Protein AF-A0A811QSD0-F1 (afdb_monomer_lite)

Structure (mmCIF, N/CA/C/O backbone):
data_AF-A0A811QSD0-F1
#
_entry.id   AF-A0A811QSD0-F1
#
loop_
_atom_site.group_PDB
_atom_site.id
_atom_site.type_symbol
_atom_site.label_atom_id
_atom_site.label_alt_id
_atom_site.label_comp_id
_atom_site.label_asym_id
_atom_site.label_entity_id
_atom_site.label_seq_id
_atom_site.pdbx_PDB_ins_code
_atom_site.Cartn_x
_atom_site.Cartn_y
_atom_site.Cartn_z
_atom_site.occupancy
_atom_site.B_iso_or_equiv
_atom_site.auth_seq_id
_atom_site.auth_comp_id
_atom_site.auth_asym_id
_atom_site.auth_atom_id
_atom_site.pdbx_PDB_model_num
ATOM 1 N N . MET A 1 1 ? 45.465 8.986 12.455 1.00 35.84 1 MET A N 1
ATOM 2 C CA . MET A 1 1 ? 44.468 8.388 11.537 1.00 35.84 1 MET A CA 1
ATOM 3 C C . MET A 1 1 ? 45.185 7.294 10.761 1.00 35.84 1 MET A C 1
ATOM 5 O O . MET A 1 1 ? 46.264 7.591 10.284 1.00 35.84 1 MET A O 1
ATOM 9 N N . ALA A 1 2 ? 44.765 6.040 10.643 1.00 40.56 2 ALA A N 1
ATOM 10 C CA . ALA A 1 2 ? 43.610 5.291 11.122 1.00 40.56 2 ALA A CA 1
ATOM 11 C C . ALA A 1 2 ? 44.064 3.820 11.282 1.00 40.56 2 ALA A C 1
ATOM 13 O O . ALA A 1 2 ? 44.904 3.355 10.513 1.00 40.56 2 ALA A O 1
ATOM 14 N N . SER A 1 3 ? 43.539 3.118 12.286 1.00 39.81 3 SER A N 1
ATOM 15 C CA . SER A 1 3 ? 43.791 1.691 12.520 1.00 39.81 3 SER A CA 1
ATOM 16 C C . SER A 1 3 ? 42.922 0.845 11.590 1.00 39.81 3 SER A C 1
ATOM 18 O O . SER A 1 3 ? 41.729 1.112 11.459 1.00 39.81 3 SER A O 1
ATOM 20 N N . ALA A 1 4 ? 43.510 -0.174 10.965 1.00 42.75 4 ALA A N 1
ATOM 21 C CA . ALA A 1 4 ? 42.816 -1.080 10.061 1.00 42.75 4 ALA A CA 1
ATOM 22 C C . ALA A 1 4 ? 42.588 -2.462 10.692 1.00 42.75 4 ALA A C 1
ATOM 24 O O . ALA A 1 4 ? 43.468 -3.015 11.347 1.00 42.75 4 ALA A O 1
ATOM 25 N N . SER A 1 5 ? 41.419 -3.011 10.357 1.00 40.38 5 SER A N 1
ATOM 26 C CA . SER A 1 5 ? 41.038 -4.427 10.353 1.00 40.38 5 SER A CA 1
ATOM 27 C C . SER A 1 5 ? 40.622 -5.070 11.680 1.00 40.38 5 SER A C 1
ATOM 29 O O . SER A 1 5 ? 41.380 -5.788 12.329 1.00 40.38 5 SER A O 1
ATOM 31 N N . GLY A 1 6 ? 39.337 -4.896 11.999 1.00 38.09 6 GLY A N 1
ATOM 32 C CA . GLY A 1 6 ? 38.564 -5.832 12.807 1.00 38.09 6 GLY A CA 1
ATOM 33 C C . GLY A 1 6 ? 37.864 -6.885 11.935 1.00 38.09 6 GLY A C 1
ATOM 34 O O . GLY A 1 6 ? 37.274 -6.550 10.915 1.00 38.09 6 GLY A O 1
ATOM 35 N N . VAL A 1 7 ? 37.958 -8.137 12.392 1.00 42.78 7 VAL A N 1
ATOM 36 C CA . VAL A 1 7 ? 36.941 -9.208 12.388 1.00 42.78 7 VAL A CA 1
ATOM 37 C C . VAL A 1 7 ? 36.175 -9.473 11.079 1.00 42.78 7 VAL A C 1
ATOM 39 O O . VAL A 1 7 ? 35.238 -8.759 10.732 1.00 42.78 7 VAL A O 1
ATOM 42 N N . ARG A 1 8 ? 36.461 -10.619 10.438 1.00 35.88 8 ARG A N 1
ATOM 43 C CA . ARG A 1 8 ? 35.498 -11.311 9.566 1.00 35.88 8 ARG A CA 1
ATOM 44 C C . ARG A 1 8 ? 35.397 -12.783 9.962 1.00 35.88 8 ARG A C 1
ATOM 46 O O . ARG A 1 8 ? 36.386 -13.508 9.947 1.00 35.88 8 ARG A O 1
ATOM 53 N N . SER A 1 9 ? 34.186 -13.153 10.354 1.00 45.12 9 SER A N 1
ATOM 54 C CA . SER A 1 9 ? 33.765 -14.444 10.880 1.00 45.12 9 SER A CA 1
ATOM 55 C C . SER A 1 9 ? 33.611 -15.527 9.803 1.00 45.12 9 SER A C 1
ATOM 57 O O . SER A 1 9 ? 33.183 -15.234 8.690 1.00 45.12 9 SER A O 1
ATOM 59 N N . GLU A 1 10 ? 33.903 -16.758 10.227 1.00 40.62 10 GLU A N 1
ATOM 60 C CA . GLU A 1 10 ? 33.166 -18.008 9.975 1.00 40.62 10 GLU A CA 1
ATOM 61 C C . GLU A 1 10 ? 32.968 -18.469 8.518 1.00 40.62 10 GLU A C 1
ATOM 63 O O . GLU A 1 10 ? 32.054 -18.062 7.800 1.00 40.62 10 GLU A O 1
ATOM 68 N N . GLU A 1 11 ? 33.823 -19.409 8.115 1.00 39.97 11 GLU A N 1
ATOM 69 C CA . GLU A 1 11 ? 33.634 -20.285 6.964 1.00 39.97 11 GLU A CA 1
ATOM 70 C C . GLU A 1 11 ? 32.508 -21.298 7.249 1.00 39.97 11 GLU A C 1
ATOM 72 O O . GLU A 1 11 ? 32.596 -22.115 8.161 1.00 39.97 11 GLU A O 1
ATOM 77 N N . ASN A 1 12 ? 31.425 -21.249 6.473 1.00 40.69 12 ASN A N 1
ATOM 78 C CA . ASN A 1 12 ? 30.438 -22.325 6.416 1.00 40.69 12 ASN A CA 1
ATOM 79 C C . ASN A 1 12 ? 30.637 -23.093 5.105 1.00 40.69 12 ASN A C 1
ATOM 81 O O . ASN A 1 12 ? 30.467 -22.552 4.013 1.00 40.69 12 ASN A O 1
ATOM 85 N N . VAL A 1 13 ? 31.024 -24.359 5.241 1.00 52.69 13 VAL A N 1
ATOM 86 C CA . VAL A 1 13 ? 31.169 -25.348 4.169 1.00 52.69 13 VAL A CA 1
ATOM 87 C C . VAL A 1 13 ? 29.780 -25.824 3.719 1.00 52.69 13 VAL A C 1
ATOM 89 O O . VAL A 1 13 ? 29.002 -26.254 4.569 1.00 52.69 13 VAL A O 1
ATOM 92 N N . PRO A 1 14 ? 29.454 -25.852 2.416 1.00 59.09 14 PRO A N 1
ATOM 93 C CA . PRO A 1 14 ? 28.338 -26.650 1.923 1.00 59.09 14 PRO A CA 1
ATOM 94 C C . PRO A 1 14 ? 28.811 -28.081 1.604 1.00 59.09 14 PRO A C 1
ATOM 96 O O . PRO A 1 14 ? 29.757 -28.247 0.828 1.00 59.09 14 PRO A O 1
ATOM 99 N N . PRO A 1 15 ? 28.185 -29.142 2.148 1.00 45.69 15 PRO A N 1
ATOM 100 C CA . PRO A 1 15 ? 28.438 -30.490 1.676 1.00 45.69 15 PRO A CA 1
ATOM 101 C C . PRO A 1 15 ? 27.541 -30.801 0.473 1.00 45.69 15 PRO A C 1
ATOM 103 O O . PRO A 1 15 ? 26.362 -30.453 0.450 1.00 45.69 15 PRO A O 1
ATOM 106 N N . GLY A 1 16 ? 28.088 -31.559 -0.473 1.00 32.72 16 GLY A N 1
ATOM 107 C CA . GLY A 1 16 ? 27.289 -32.463 -1.297 1.00 32.72 16 GLY A CA 1
ATOM 108 C C . GLY A 1 16 ? 26.951 -31.948 -2.688 1.00 32.72 16 GLY A C 1
ATOM 109 O O . GLY A 1 16 ? 25.862 -31.443 -2.936 1.00 32.72 16 GLY A O 1
ATOM 110 N N . GLY A 1 17 ? 27.867 -32.186 -3.625 1.00 37.50 17 GLY A N 1
ATOM 111 C CA . GLY A 1 17 ? 27.485 -32.373 -5.017 1.00 37.50 17 GLY A CA 1
ATOM 112 C C . GLY A 1 17 ? 26.793 -33.725 -5.204 1.00 37.50 17 GLY A C 1
ATOM 113 O O . GLY A 1 17 ? 27.217 -34.717 -4.617 1.00 37.50 17 GLY A O 1
ATOM 114 N N . ALA A 1 18 ? 25.755 -33.745 -6.034 1.00 34.84 18 ALA A N 1
ATOM 115 C CA . ALA A 1 18 ? 25.398 -34.859 -6.909 1.00 34.84 18 ALA A CA 1
ATOM 116 C C . ALA A 1 18 ? 24.326 -34.359 -7.888 1.00 34.84 18 ALA A C 1
ATOM 118 O O . ALA A 1 18 ? 23.163 -34.175 -7.532 1.00 34.84 18 ALA A O 1
ATOM 119 N N . LEU A 1 19 ? 24.760 -34.096 -9.120 1.00 45.59 19 LEU A N 1
ATOM 120 C CA . LEU A 1 19 ? 23.913 -34.226 -10.299 1.00 45.59 19 LEU A CA 1
ATOM 121 C C . LEU A 1 19 ? 23.393 -35.669 -10.339 1.00 45.59 19 LEU A C 1
ATOM 123 O O . LEU A 1 19 ? 24.151 -36.580 -10.021 1.00 45.59 19 LEU A O 1
ATOM 127 N N . ASP A 1 20 ? 22.119 -35.854 -10.683 1.00 37.72 20 ASP A N 1
ATOM 128 C CA . ASP A 1 20 ? 21.680 -36.752 -11.761 1.00 37.72 20 ASP A CA 1
ATOM 129 C C . ASP A 1 20 ? 20.217 -37.199 -11.591 1.00 37.72 20 ASP A C 1
ATOM 131 O O . ASP A 1 20 ? 19.783 -37.658 -10.538 1.00 37.72 20 ASP A O 1
ATOM 135 N N . THR A 1 21 ? 19.514 -37.205 -12.728 1.00 39.25 21 THR A N 1
ATOM 136 C CA . THR A 1 21 ? 18.315 -38.012 -13.036 1.00 39.25 21 THR A CA 1
ATOM 137 C C . THR A 1 21 ? 16.946 -37.474 -12.582 1.00 39.25 21 THR A C 1
ATOM 139 O O . THR A 1 21 ? 16.441 -37.782 -11.508 1.00 39.25 21 THR A O 1
ATOM 142 N N . ALA A 1 22 ? 16.252 -36.783 -13.496 1.00 45.34 22 ALA A N 1
ATOM 143 C CA . ALA A 1 22 ? 14.799 -36.947 -13.620 1.00 45.34 22 ALA A CA 1
ATOM 144 C C . ALA A 1 22 ? 14.528 -38.356 -14.177 1.00 45.34 22 ALA A C 1
ATOM 146 O O . ALA A 1 22 ? 15.255 -38.781 -15.081 1.00 45.34 22 ALA A O 1
ATOM 147 N N . PRO A 1 23 ? 13.496 -39.078 -13.705 1.00 44.72 23 PRO A N 1
ATOM 148 C CA . PRO A 1 23 ? 12.275 -39.085 -14.512 1.00 44.72 23 PRO A CA 1
ATOM 149 C C . PRO A 1 23 ? 10.969 -39.340 -13.721 1.00 44.72 23 PRO A C 1
ATOM 151 O O . PRO A 1 23 ? 10.970 -39.725 -12.557 1.00 44.72 23 PRO A O 1
ATOM 154 N N . LEU A 1 24 ? 9.860 -39.221 -14.459 1.00 38.91 24 LEU A N 1
ATOM 155 C CA . LEU A 1 24 ? 8.518 -39.768 -14.205 1.00 38.91 24 LEU A CA 1
ATOM 156 C C . LEU A 1 24 ? 7.545 -38.913 -13.381 1.00 38.91 24 LEU A C 1
ATOM 158 O O . LEU A 1 24 ? 7.436 -38.983 -12.162 1.00 38.91 24 LEU A O 1
ATOM 162 N N . THR A 1 25 ? 6.724 -38.190 -14.139 1.00 50.06 25 THR A N 1
ATOM 163 C CA . THR A 1 25 ? 5.353 -37.802 -13.803 1.00 50.06 25 THR A CA 1
ATOM 164 C C . THR A 1 25 ? 4.515 -39.034 -13.420 1.00 50.06 25 THR A C 1
ATOM 166 O O . THR A 1 25 ? 4.411 -39.955 -14.233 1.00 50.06 25 THR A O 1
ATOM 169 N N . PRO A 1 26 ? 3.829 -39.052 -12.266 1.00 45.53 26 PRO A N 1
ATOM 170 C CA . PRO A 1 26 ? 2.634 -39.858 -12.086 1.00 45.53 26 PRO A CA 1
ATOM 171 C C . PRO A 1 26 ? 1.384 -39.011 -12.379 1.00 45.53 26 PRO A C 1
ATOM 173 O O . PRO A 1 26 ? 1.273 -37.859 -11.964 1.00 45.53 26 PRO A O 1
ATOM 176 N N . ALA A 1 27 ? 0.455 -39.595 -13.136 1.00 48.66 27 ALA A N 1
ATOM 177 C CA . ALA A 1 27 ? -0.856 -39.048 -13.487 1.00 48.66 27 ALA A CA 1
ATOM 178 C C . ALA A 1 27 ? -1.668 -38.583 -12.252 1.00 48.66 27 ALA A C 1
ATOM 180 O O . ALA A 1 27 ? -1.456 -39.107 -11.153 1.00 48.66 27 ALA A O 1
ATOM 181 N N . PRO A 1 28 ? -2.634 -37.651 -12.405 1.00 44.03 28 PRO A N 1
ATOM 182 C CA . PRO A 1 28 ? -3.475 -37.218 -11.296 1.00 44.03 28 PRO A CA 1
ATOM 183 C C . PRO A 1 28 ? -4.367 -38.384 -10.862 1.00 44.03 28 PRO A C 1
ATOM 185 O O . PRO A 1 28 ? -5.335 -38.737 -11.529 1.00 44.03 28 PRO A O 1
ATOM 188 N N . THR A 1 29 ? -4.011 -39.013 -9.745 1.00 49.97 29 THR A N 1
ATOM 189 C CA . THR A 1 29 ? -4.857 -40.010 -9.092 1.00 49.97 29 THR A CA 1
ATOM 190 C C . THR A 1 29 ? -5.882 -39.257 -8.261 1.00 49.97 29 THR A C 1
ATOM 192 O O . THR A 1 29 ? -5.543 -38.635 -7.258 1.00 49.97 29 THR A O 1
ATOM 195 N N . GLU A 1 30 ? -7.128 -39.284 -8.715 1.00 49.31 30 GLU A N 1
ATOM 196 C CA . GLU A 1 30 ? -8.301 -38.836 -7.974 1.00 49.31 30 GLU A CA 1
ATOM 197 C C . GLU A 1 30 ? -8.463 -39.704 -6.708 1.00 49.31 30 GLU A C 1
ATOM 199 O O . GLU A 1 30 ? -8.629 -40.921 -6.830 1.00 49.31 30 GLU A O 1
ATOM 204 N N . PRO A 1 31 ? -8.418 -39.152 -5.478 1.00 51.56 31 PRO A N 1
ATOM 205 C CA . PRO A 1 31 ? -8.840 -39.901 -4.313 1.00 51.56 31 PRO A CA 1
ATOM 206 C C . PRO A 1 31 ? -10.342 -39.702 -4.122 1.00 51.56 31 PRO A C 1
ATOM 208 O O . PRO A 1 31 ? -10.827 -38.651 -3.696 1.00 51.56 31 PRO A O 1
ATOM 211 N N . ALA A 1 32 ? -11.064 -40.769 -4.443 1.00 44.66 32 ALA A N 1
ATOM 212 C CA . ALA A 1 32 ? -12.447 -40.983 -4.081 1.00 44.66 32 ALA A CA 1
ATOM 213 C C . ALA A 1 32 ? -12.717 -40.658 -2.598 1.00 44.66 32 ALA A C 1
ATOM 215 O O . ALA A 1 32 ? -12.016 -41.115 -1.697 1.00 44.66 32 ALA A O 1
ATOM 216 N N . ALA A 1 33 ? -13.794 -39.901 -2.383 1.00 55.47 33 ALA A N 1
ATOM 217 C CA . ALA A 1 33 ? -14.706 -39.988 -1.244 1.00 55.47 33 ALA A CA 1
ATOM 218 C C . ALA A 1 33 ? -14.080 -40.219 0.149 1.00 55.47 33 ALA A C 1
ATOM 220 O O . ALA A 1 33 ? -14.382 -41.198 0.831 1.00 55.47 33 ALA A O 1
ATOM 221 N N . ALA A 1 34 ? -13.301 -39.253 0.638 1.00 46.69 34 ALA A N 1
ATOM 222 C CA . ALA A 1 34 ? -13.115 -39.098 2.076 1.00 46.69 34 ALA A CA 1
ATOM 223 C C . ALA A 1 34 ? -14.352 -38.398 2.666 1.00 46.69 34 ALA A C 1
ATOM 225 O O . ALA A 1 34 ? -14.645 -37.239 2.364 1.00 46.69 34 ALA A O 1
ATOM 226 N N . SER A 1 35 ? -15.094 -39.155 3.473 1.00 52.41 35 SER A N 1
ATOM 227 C CA . SER A 1 35 ? -16.262 -38.744 4.253 1.00 52.41 35 SER A CA 1
ATOM 228 C C . SER A 1 35 ? -16.068 -37.361 4.885 1.00 52.41 35 SER A C 1
ATOM 230 O O . SER A 1 35 ? -15.261 -37.182 5.799 1.00 52.41 35 SER A O 1
ATOM 232 N N . ARG A 1 36 ? -16.799 -36.360 4.382 1.00 61.75 36 ARG A N 1
ATOM 233 C CA . ARG A 1 36 ? -16.886 -35.052 5.033 1.00 61.75 36 ARG A CA 1
ATOM 234 C C . ARG A 1 36 ? -17.688 -35.239 6.326 1.00 61.75 36 ARG A C 1
ATOM 236 O O . ARG A 1 36 ? -18.797 -35.771 6.244 1.00 61.75 36 ARG A O 1
ATOM 243 N N . PRO A 1 37 ? -17.192 -34.808 7.500 1.00 57.56 37 PRO A N 1
ATOM 244 C CA . PRO A 1 37 ? -18.033 -34.769 8.689 1.00 57.56 37 PRO A CA 1
ATOM 245 C C . PRO A 1 37 ? -19.259 -33.893 8.384 1.00 57.56 37 PRO A C 1
ATOM 247 O O . PRO A 1 37 ? -19.112 -32.888 7.676 1.00 57.56 37 PRO A O 1
ATOM 250 N N . PRO A 1 38 ? -20.470 -34.263 8.846 1.00 60.88 38 PRO A N 1
ATOM 251 C CA . PRO A 1 38 ? -21.647 -33.456 8.578 1.00 60.88 38 PRO A CA 1
ATOM 252 C C . PRO A 1 38 ? -21.390 -32.053 9.121 1.00 60.88 38 PRO A C 1
ATOM 254 O O . PRO A 1 38 ? -20.937 -31.896 10.255 1.00 60.88 38 PRO A O 1
ATOM 257 N N . LEU A 1 39 ? -21.637 -31.050 8.276 1.00 52.19 39 LEU A N 1
ATOM 258 C CA . LEU A 1 39 ? -21.583 -29.642 8.647 1.00 52.19 39 LEU A CA 1
ATOM 259 C C . LEU A 1 39 ? -22.359 -29.484 9.954 1.00 52.19 39 LEU A C 1
ATOM 261 O O . LEU A 1 39 ? -23.574 -29.687 9.974 1.00 52.19 39 LEU A O 1
ATOM 265 N N . CYS A 1 40 ? -21.660 -29.176 11.049 1.00 51.75 40 CYS A N 1
ATOM 266 C CA . CYS A 1 40 ? -22.317 -28.801 12.288 1.00 51.75 40 CYS A CA 1
ATOM 267 C C . CYS A 1 40 ? -23.246 -27.641 11.940 1.00 51.75 40 CYS A C 1
ATOM 269 O O . CYS A 1 40 ? -22.780 -26.570 11.546 1.00 51.75 40 CYS A O 1
ATOM 271 N N . ALA A 1 41 ? -24.555 -27.884 12.017 1.00 52.94 41 ALA A N 1
ATOM 272 C CA . ALA A 1 41 ? -25.551 -26.848 11.848 1.00 52.94 41 ALA A CA 1
ATOM 273 C C . ALA A 1 41 ? -25.175 -25.709 12.796 1.00 52.94 41 ALA A C 1
ATOM 275 O O . ALA A 1 41 ? -25.064 -25.912 14.007 1.00 52.94 41 ALA A O 1
ATOM 276 N N . ILE A 1 42 ? -24.912 -24.534 12.227 1.00 59.06 42 ILE A N 1
ATOM 277 C CA . ILE A 1 42 ? -24.669 -23.316 12.986 1.00 59.06 42 ILE A CA 1
ATOM 278 C C . ILE A 1 42 ? -25.938 -23.093 13.801 1.00 59.06 42 ILE A C 1
ATOM 280 O O . ILE A 1 42 ? -26.985 -22.735 13.262 1.00 59.06 42 ILE A O 1
ATOM 284 N N . GLN A 1 43 ? -25.867 -23.399 15.095 1.00 56.56 43 GLN A N 1
ATOM 285 C CA . GLN A 1 43 ? -26.954 -23.136 16.018 1.00 56.56 43 GLN A CA 1
ATOM 286 C C . GLN A 1 43 ? -27.147 -21.612 16.027 1.00 56.56 43 GLN A C 1
ATOM 288 O O . GLN A 1 43 ? -26.186 -20.895 16.319 1.00 56.56 43 GLN A O 1
ATOM 293 N N . PRO A 1 44 ? -28.330 -21.080 15.672 1.00 50.94 44 PRO A N 1
ATOM 294 C CA . PRO A 1 44 ? -28.547 -19.645 15.727 1.00 50.94 44 PRO A CA 1
ATOM 295 C C . PRO A 1 44 ? -28.372 -19.190 17.179 1.00 50.94 44 PRO A C 1
ATOM 297 O O . PRO A 1 44 ? -29.119 -19.597 18.074 1.00 50.94 44 PRO A O 1
ATOM 300 N N . HIS A 1 45 ? -27.355 -18.362 17.416 1.00 55.28 45 HIS A N 1
ATOM 301 C CA . HIS A 1 45 ? -27.154 -17.657 18.675 1.00 55.28 45 HIS A CA 1
ATOM 302 C C . HIS A 1 45 ? -28.366 -16.746 18.912 1.00 55.28 45 HIS A C 1
ATOM 304 O O . HIS A 1 45 ? -28.441 -15.650 18.366 1.00 55.28 45 HIS A O 1
ATOM 310 N N . GLY A 1 46 ? -29.346 -17.215 19.687 1.00 53.22 46 GLY A N 1
ATOM 311 C CA . GLY A 1 46 ? -30.534 -16.408 19.978 1.00 53.22 46 GLY A CA 1
ATOM 312 C C . GLY A 1 46 ? -31.709 -17.089 20.675 1.00 53.22 46 GLY A C 1
ATOM 313 O O . GLY A 1 46 ? -32.678 -16.402 20.980 1.00 53.22 46 GLY A O 1
ATOM 314 N N . GLN A 1 47 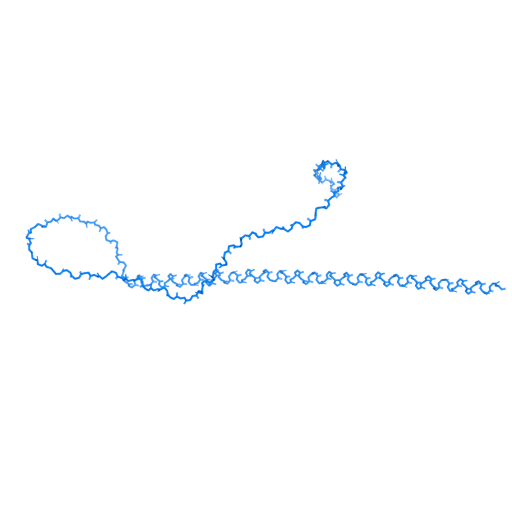? -31.679 -18.395 20.960 1.00 54.06 47 GLN A N 1
ATOM 315 C CA . GLN A 1 47 ? -32.788 -19.019 21.692 1.00 54.06 47 GLN A CA 1
ATOM 316 C C . GLN A 1 47 ? -32.569 -18.951 23.214 1.00 54.06 47 GLN A C 1
ATOM 318 O O . GLN A 1 47 ? -31.549 -19.448 23.705 1.00 54.06 47 GLN A O 1
ATOM 323 N N . PRO A 1 48 ? -33.501 -18.363 23.992 1.00 50.84 48 PRO A N 1
ATOM 324 C CA . PRO A 1 48 ? -33.434 -18.424 25.444 1.00 50.84 48 PRO A CA 1
ATOM 325 C C . PRO A 1 48 ? -33.594 -19.881 25.893 1.00 50.84 48 PRO A C 1
ATOM 327 O O . PRO A 1 48 ? -34.550 -20.563 25.527 1.00 50.84 48 PRO A O 1
ATOM 330 N N . ARG A 1 49 ? -32.636 -20.371 26.688 1.00 62.69 49 ARG A N 1
ATOM 331 C CA . ARG A 1 49 ? -32.729 -21.691 27.328 1.00 62.69 49 ARG A CA 1
ATOM 332 C C . ARG A 1 49 ? -34.021 -21.767 28.161 1.00 62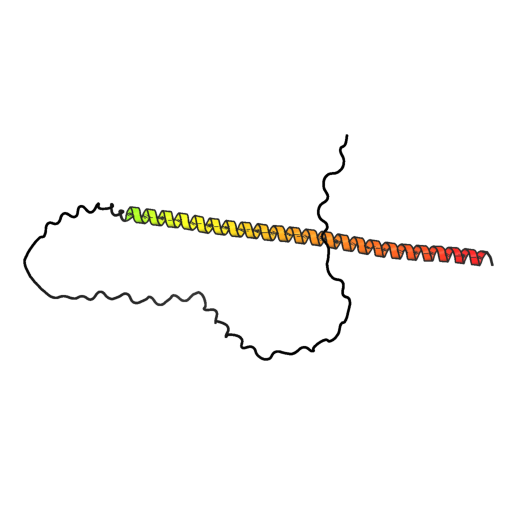.69 49 ARG A C 1
ATOM 334 O O . ARG A 1 49 ? -34.303 -20.809 28.884 1.00 62.69 49 ARG A O 1
ATOM 341 N N . PRO A 1 50 ? -34.772 -22.885 28.130 1.00 54.41 50 PRO A N 1
ATOM 342 C CA . PRO A 1 50 ? -35.889 -23.089 29.045 1.00 54.41 50 PRO A CA 1
ATOM 343 C C . PRO A 1 50 ? -35.402 -22.964 30.491 1.00 54.41 50 PRO A C 1
ATOM 345 O O . PRO A 1 50 ? -34.409 -23.590 30.871 1.00 54.41 50 PRO A O 1
ATOM 348 N N . LEU A 1 51 ? -36.083 -22.136 31.287 1.00 54.00 51 LEU A N 1
ATOM 349 C CA . LEU A 1 51 ? -35.789 -21.968 32.708 1.00 54.00 51 LEU A CA 1
ATOM 350 C C . LEU A 1 51 ? -35.888 -23.333 33.401 1.00 54.00 51 LEU A C 1
ATOM 352 O O . LEU A 1 51 ? -36.947 -23.961 33.403 1.00 54.00 51 LEU A O 1
ATOM 356 N N . GLN A 1 52 ? -34.776 -23.795 33.980 1.00 54.06 52 GLN A N 1
ATOM 357 C CA . GLN A 1 52 ? -34.769 -24.981 34.831 1.00 54.06 52 GLN A CA 1
ATOM 358 C C . GLN A 1 52 ? -35.767 -24.782 35.977 1.00 54.06 52 GLN A C 1
ATOM 360 O O . GLN A 1 52 ? -35.747 -23.764 36.671 1.00 54.06 52 GLN A O 1
ATOM 365 N N . ALA A 1 53 ? -36.651 -25.762 36.162 1.00 53.31 53 ALA A N 1
ATOM 366 C CA . ALA A 1 53 ? -37.625 -25.766 37.239 1.00 53.31 53 ALA A CA 1
ATOM 367 C C . ALA A 1 53 ? -36.907 -25.711 38.598 1.00 53.31 53 ALA A C 1
ATOM 369 O O . ALA A 1 53 ? -36.133 -26.604 38.941 1.00 53.31 53 ALA A O 1
ATOM 370 N N . MET A 1 54 ? -37.177 -24.667 39.382 1.00 57.78 54 MET A N 1
ATOM 371 C CA . MET A 1 54 ? -36.712 -24.594 40.766 1.00 57.78 54 MET A CA 1
ATOM 372 C C . MET A 1 54 ? -37.373 -25.701 41.606 1.00 57.78 54 MET A C 1
ATOM 374 O O . MET A 1 54 ? -38.564 -25.983 41.418 1.00 57.78 54 MET A O 1
ATOM 378 N N . PRO A 1 55 ? -36.661 -26.303 42.575 1.00 44.03 55 PRO A N 1
ATOM 379 C CA . PRO A 1 55 ? -37.261 -27.273 43.478 1.00 44.03 55 PRO A CA 1
ATOM 380 C C . PRO A 1 55 ? -38.315 -26.582 44.354 1.00 44.03 55 PRO A C 1
ATOM 382 O O . PRO A 1 55 ? -38.021 -25.662 45.122 1.00 44.03 55 PRO A O 1
ATOM 385 N N . LYS A 1 56 ? -39.570 -27.027 44.230 1.00 58.09 56 LYS A N 1
ATOM 386 C CA . LYS A 1 56 ? -40.680 -26.590 45.082 1.00 58.09 56 LYS A CA 1
ATOM 387 C C . LYS A 1 56 ? -40.375 -26.985 46.529 1.00 58.09 56 LYS A C 1
ATOM 389 O O . LYS A 1 56 ? -40.309 -28.171 46.844 1.00 58.09 56 LYS A O 1
ATOM 394 N N . LYS A 1 57 ? -40.214 -25.994 47.414 1.00 51.03 57 LYS A N 1
ATOM 395 C CA . LYS A 1 57 ? -40.198 -26.200 48.871 1.00 51.03 57 LYS A CA 1
ATOM 396 C C . LYS A 1 57 ? -41.481 -26.930 49.275 1.00 51.03 57 LYS A C 1
ATOM 398 O O . LYS A 1 57 ? -42.574 -26.380 49.156 1.00 51.03 57 LYS A O 1
ATOM 403 N N . GLY A 1 58 ? -41.337 -28.172 49.729 1.00 42.81 58 GLY A N 1
ATOM 404 C CA . GLY A 1 58 ? -42.428 -28.957 50.289 1.00 42.81 58 GLY A CA 1
ATOM 405 C C . GLY A 1 58 ? -42.907 -28.340 51.599 1.00 42.81 58 GLY A C 1
ATOM 406 O O . GLY A 1 58 ? -42.151 -28.240 52.563 1.00 42.81 58 GLY A O 1
ATOM 407 N N . PHE A 1 59 ? -44.173 -27.933 51.631 1.00 45.72 59 PHE A N 1
ATOM 408 C CA . PHE A 1 59 ? -44.899 -27.656 52.863 1.00 45.72 59 PHE A CA 1
ATOM 409 C C . PHE A 1 59 ? -45.147 -28.981 53.593 1.00 45.72 59 PHE A C 1
ATOM 411 O O . PHE A 1 59 ? -46.033 -29.749 53.226 1.00 45.72 59 PHE A O 1
ATOM 418 N N . GLY A 1 60 ? -44.351 -29.252 54.625 1.00 38.12 60 GLY A N 1
ATOM 419 C CA . GLY A 1 60 ? -44.567 -30.345 55.568 1.00 38.12 60 GLY A CA 1
ATOM 420 C C . GLY A 1 60 ? -45.011 -29.798 56.920 1.00 38.12 60 GLY A C 1
ATOM 421 O O . GLY A 1 60 ? -44.187 -29.422 57.744 1.00 38.12 60 GLY A O 1
ATOM 422 N N . VAL A 1 61 ? -46.321 -29.755 57.157 1.00 44.84 61 VAL A N 1
ATOM 423 C CA . VAL A 1 61 ? -46.901 -29.601 58.499 1.00 44.84 61 VAL A CA 1
ATOM 424 C C . VAL A 1 61 ? -46.936 -30.980 59.162 1.00 44.84 61 VAL A C 1
ATOM 426 O O . VAL A 1 61 ? -47.497 -31.890 58.555 1.00 44.84 61 VAL A O 1
ATOM 429 N N . LYS A 1 62 ? -46.414 -31.118 60.399 1.00 41.94 62 LYS A N 1
ATOM 430 C CA . LYS A 1 62 ? -47.008 -31.917 61.507 1.00 41.94 62 LYS A CA 1
ATOM 431 C C . LYS A 1 62 ? -46.209 -31.856 62.838 1.00 41.94 62 LYS A C 1
ATOM 433 O O . LYS A 1 62 ? -45.104 -32.361 62.941 1.00 41.94 62 LYS A O 1
ATOM 438 N N . LYS A 1 63 ? -46.869 -31.231 63.828 1.00 41.19 63 LYS A N 1
ATOM 439 C CA . LYS A 1 63 ? -46.985 -31.427 65.301 1.00 41.19 63 LYS A CA 1
ATOM 440 C C . LYS A 1 63 ? -45.821 -31.894 66.223 1.00 41.19 63 LYS A C 1
ATOM 442 O O . LYS A 1 63 ? -45.374 -33.025 66.162 1.00 41.19 63 LYS A O 1
ATOM 447 N N . ALA A 1 64 ? -45.606 -31.033 67.233 1.00 41.56 64 ALA A N 1
ATOM 448 C CA . ALA A 1 64 ? -45.576 -31.216 68.704 1.00 41.56 64 ALA A CA 1
ATOM 449 C C . ALA A 1 64 ? -44.517 -32.083 69.443 1.00 41.56 64 ALA A C 1
ATOM 451 O O . ALA A 1 64 ? -44.574 -33.303 69.452 1.00 41.56 64 ALA A O 1
ATOM 452 N N . ALA A 1 65 ? -43.741 -31.349 70.262 1.00 45.25 65 ALA A N 1
ATOM 453 C CA . ALA A 1 65 ? -43.313 -31.596 71.651 1.00 45.25 65 ALA A CA 1
ATOM 454 C C . ALA A 1 65 ? -42.298 -32.710 71.998 1.00 45.25 65 ALA A C 1
ATOM 456 O O . ALA A 1 65 ? -42.650 -33.873 72.152 1.00 45.25 65 ALA A O 1
ATOM 457 N N . SER A 1 66 ? -41.093 -32.282 72.405 1.00 33.56 66 SER A N 1
ATOM 458 C CA . SER A 1 66 ? -40.345 -32.901 73.511 1.00 33.56 66 SER A CA 1
ATOM 459 C C . SER A 1 66 ? -39.415 -31.885 74.194 1.00 33.56 66 SER A C 1
ATOM 461 O O . SER A 1 66 ? -38.598 -31.231 73.550 1.00 33.56 66 SER A O 1
ATOM 463 N N . LYS A 1 67 ? -39.573 -31.755 75.516 1.00 46.50 67 LYS A N 1
ATOM 464 C CA . LYS A 1 67 ? -38.731 -30.994 76.452 1.00 46.50 67 LYS A CA 1
ATOM 465 C C . LYS A 1 67 ? -37.263 -31.442 76.404 1.00 46.50 67 LYS A C 1
ATOM 467 O O . LYS A 1 67 ? -36.999 -32.638 76.425 1.00 46.50 67 LYS A O 1
ATOM 472 N N . GLY A 1 68 ? -36.353 -30.490 76.619 1.00 44.31 68 GLY A N 1
ATOM 473 C CA . GLY A 1 68 ? -35.208 -30.714 77.508 1.00 44.31 68 GLY A CA 1
ATOM 474 C C . GLY A 1 68 ? -33.818 -30.454 76.927 1.00 44.31 68 GLY A C 1
ATOM 475 O O . GLY A 1 68 ? -33.396 -31.122 75.995 1.00 44.31 68 GLY A O 1
ATOM 476 N N . LYS A 1 69 ? -33.092 -29.590 77.653 1.00 38.53 69 LYS A N 1
ATOM 477 C CA . LYS A 1 69 ? -31.633 -29.361 77.686 1.00 38.53 69 LYS A CA 1
ATOM 478 C C . LYS A 1 69 ? -31.074 -28.306 76.720 1.00 38.53 69 LYS A C 1
ATOM 480 O O . LYS A 1 69 ? -30.846 -28.550 75.544 1.00 38.53 69 LYS A O 1
ATOM 485 N N . LYS A 1 70 ? -30.757 -27.138 77.299 1.00 51.94 70 LYS A N 1
ATOM 486 C CA . LYS A 1 70 ? -29.689 -26.249 76.818 1.00 51.94 70 LYS A CA 1
ATOM 487 C C . LYS A 1 70 ? -28.341 -26.971 76.958 1.00 51.94 70 LYS A C 1
ATOM 489 O O . LYS A 1 70 ? -28.078 -27.481 78.049 1.00 51.94 70 LYS A O 1
ATOM 494 N N . PRO A 1 71 ? -27.447 -26.879 75.968 1.00 43.34 71 PRO A N 1
ATOM 495 C CA . PRO A 1 71 ? -26.028 -26.767 76.226 1.00 43.34 71 PRO A CA 1
ATOM 496 C C . PRO A 1 71 ? -25.608 -25.313 75.990 1.00 43.34 71 PRO A C 1
ATOM 498 O O . PRO A 1 71 ? -25.758 -24.757 74.905 1.00 43.34 71 PRO A O 1
ATOM 501 N N . THR A 1 72 ? -25.107 -24.684 77.048 1.00 50.22 72 THR A N 1
ATOM 502 C CA . THR A 1 72 ? -24.254 -23.505 76.929 1.00 50.22 72 THR A CA 1
ATOM 503 C C . THR A 1 72 ? -22.899 -24.005 76.438 1.00 50.22 72 THR A C 1
ATOM 505 O O . THR A 1 72 ? -22.141 -24.575 77.217 1.00 50.22 72 THR A O 1
ATOM 508 N N . THR A 1 73 ? -22.603 -23.809 75.157 1.00 43.09 73 THR A N 1
ATOM 509 C CA . THR A 1 73 ? -21.251 -23.941 74.608 1.00 43.09 73 THR A CA 1
ATOM 510 C C . THR A 1 73 ? -20.901 -22.591 74.011 1.00 43.09 73 THR A C 1
ATOM 512 O O . THR A 1 73 ? -21.560 -22.124 73.088 1.00 43.09 73 THR A O 1
ATOM 515 N N . GLY A 1 74 ? -19.929 -21.923 74.632 1.00 50.44 74 GLY A N 1
ATOM 516 C CA . GLY A 1 74 ? -19.419 -20.638 74.182 1.00 50.44 74 GLY A CA 1
ATOM 517 C C . GLY A 1 74 ? -18.784 -20.791 72.811 1.00 50.44 74 GLY A C 1
ATOM 518 O O . GLY A 1 74 ? -17.716 -21.378 72.679 1.00 50.44 74 GLY A O 1
ATOM 519 N N . GLU A 1 75 ? -19.451 -20.248 71.805 1.00 41.69 75 GLU A N 1
ATOM 520 C CA . GLU A 1 75 ? -18.920 -20.096 70.463 1.00 41.69 75 GLU A CA 1
ATOM 521 C C . GLU A 1 75 ? -18.508 -18.629 70.325 1.00 41.69 75 GLU A C 1
ATOM 523 O O . GLU A 1 75 ? -19.242 -17.781 69.827 1.00 41.69 75 GLU A O 1
ATOM 528 N N . SER A 1 76 ? -17.317 -18.308 70.836 1.00 52.88 76 SER A N 1
ATOM 529 C CA . SER A 1 76 ? -16.597 -17.101 70.425 1.00 52.88 76 SER A CA 1
ATOM 530 C C . SER A 1 76 ? -16.056 -17.343 69.016 1.00 52.88 76 SER A C 1
ATOM 532 O O . SER A 1 76 ? -14.851 -17.456 68.801 1.00 52.88 76 SER A O 1
ATOM 534 N N . SER A 1 77 ? -16.965 -17.482 68.055 1.00 47.22 77 SER A N 1
ATOM 535 C CA . SER A 1 77 ? -16.642 -17.350 66.646 1.00 47.22 77 SER A CA 1
ATOM 536 C C . SER A 1 77 ? -16.501 -15.858 66.410 1.00 47.22 77 SER A C 1
ATOM 538 O O . SER A 1 77 ? -17.479 -15.131 66.569 1.00 47.22 77 SER A O 1
ATOM 540 N N . ALA A 1 78 ? -15.290 -15.392 66.100 1.00 55.34 78 ALA A N 1
ATOM 541 C CA . ALA A 1 78 ? -15.066 -14.028 65.643 1.00 55.34 78 ALA A CA 1
ATOM 542 C C . ALA A 1 78 ? -16.046 -13.761 64.494 1.00 55.34 78 ALA A C 1
ATOM 544 O O . ALA A 1 78 ? -15.878 -14.270 63.385 1.00 55.34 78 ALA A O 1
ATOM 545 N N . GLU A 1 79 ? -17.136 -13.059 64.801 1.00 46.62 79 GLU A N 1
ATOM 546 C CA . GLU A 1 79 ? -18.168 -12.740 63.835 1.00 46.62 79 GLU A CA 1
ATOM 547 C C . GLU A 1 79 ? -17.550 -11.716 62.894 1.00 46.62 79 GLU A C 1
ATOM 549 O O . GLU A 1 79 ? -17.483 -10.525 63.191 1.00 46.62 79 GLU A O 1
ATOM 554 N N . VAL A 1 80 ? -17.010 -12.217 61.779 1.00 60.78 80 VAL A N 1
ATOM 555 C CA . VAL A 1 80 ? -16.633 -11.396 60.633 1.00 60.78 80 VAL A CA 1
ATOM 556 C C . VAL A 1 80 ? -17.858 -10.533 60.338 1.00 60.78 80 VAL A C 1
ATOM 558 O O . VAL A 1 80 ? -18.921 -11.104 60.065 1.00 60.78 80 VAL A O 1
ATOM 561 N N . PRO A 1 81 ? -17.765 -9.193 60.451 1.00 68.12 81 PRO A N 1
ATOM 562 C CA . PRO A 1 81 ? -18.921 -8.330 60.298 1.00 68.12 81 PRO A CA 1
ATOM 563 C C . PRO A 1 81 ? -19.582 -8.632 58.963 1.00 68.12 81 PRO A C 1
ATOM 565 O O . PRO A 1 81 ? -18.974 -8.452 57.907 1.00 68.12 81 PRO A O 1
ATOM 568 N N . ARG A 1 82 ? -20.814 -9.150 59.007 1.00 64.19 82 ARG A N 1
ATOM 569 C CA . ARG A 1 82 ? -21.575 -9.419 57.789 1.00 64.19 82 ARG A CA 1
ATOM 570 C C . ARG A 1 82 ? -21.728 -8.079 57.076 1.00 64.19 82 ARG A C 1
ATOM 572 O O . ARG A 1 82 ? -22.290 -7.162 57.688 1.00 64.19 82 ARG A O 1
ATOM 579 N N . PRO A 1 83 ? -21.220 -7.936 55.839 1.00 70.19 83 PRO A N 1
ATOM 580 C CA . PRO A 1 83 ? -21.339 -6.687 55.112 1.00 70.19 83 PRO A CA 1
ATOM 581 C C . PRO A 1 83 ? -22.808 -6.296 55.094 1.00 70.19 83 PRO A C 1
ATOM 583 O O . PRO A 1 83 ? -23.675 -7.132 54.806 1.00 70.19 83 PRO A O 1
ATOM 586 N N . LYS A 1 84 ? -23.113 -5.045 55.448 1.00 84.94 84 LYS A N 1
ATOM 587 C CA . LYS A 1 84 ? -24.488 -4.574 55.309 1.00 84.94 84 LYS A CA 1
ATOM 588 C C . LYS A 1 84 ? -24.839 -4.702 53.834 1.00 84.94 84 LYS A C 1
ATOM 590 O O . LYS A 1 84 ? -23.995 -4.487 52.972 1.00 84.94 84 LYS A O 1
ATOM 595 N N . VAL A 1 85 ? -26.089 -5.045 53.535 1.00 87.94 85 VAL A N 1
ATOM 596 C CA . VAL A 1 85 ? -26.568 -5.227 52.151 1.00 87.94 85 VAL A CA 1
ATOM 597 C C . VAL A 1 85 ? -26.154 -4.051 51.256 1.00 87.94 85 VAL A C 1
ATOM 599 O O . VAL A 1 85 ? -25.775 -4.248 50.109 1.00 87.94 85 VAL A O 1
ATOM 602 N N . ARG A 1 86 ? -26.130 -2.836 51.818 1.00 88.56 86 ARG A N 1
ATOM 603 C CA 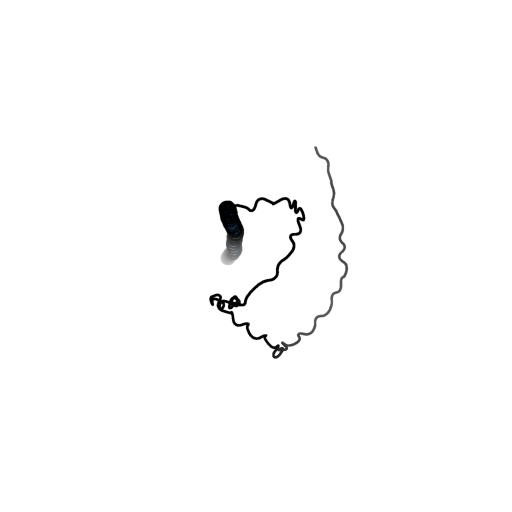. ARG A 1 86 ? -25.644 -1.622 51.159 1.00 88.56 86 ARG A CA 1
ATOM 604 C C . ARG A 1 86 ? -24.172 -1.692 50.727 1.00 88.56 86 ARG A C 1
ATOM 606 O O . ARG A 1 86 ? -23.866 -1.295 49.611 1.00 88.56 86 ARG A O 1
ATOM 613 N N . ASP A 1 87 ? -23.290 -2.215 51.569 1.00 90.94 87 ASP A N 1
ATOM 614 C CA . ASP A 1 87 ? -21.854 -2.331 51.285 1.00 90.94 87 ASP A CA 1
ATOM 615 C C . ASP A 1 87 ? -21.603 -3.374 50.187 1.00 90.94 87 ASP A C 1
ATOM 617 O O . ASP A 1 87 ? -20.776 -3.172 49.302 1.00 90.94 87 ASP A O 1
ATOM 621 N N . ALA A 1 88 ? -22.379 -4.464 50.190 1.00 89.69 88 ALA A N 1
ATOM 622 C CA . ALA A 1 88 ? -22.332 -5.468 49.131 1.00 89.69 88 ALA A CA 1
ATOM 623 C C . ALA A 1 88 ? -22.813 -4.909 47.780 1.00 89.69 88 ALA A C 1
ATOM 625 O O . ALA A 1 88 ? -22.224 -5.228 46.750 1.00 89.69 88 ALA A O 1
ATOM 626 N N . ILE A 1 89 ? -23.851 -4.064 47.773 1.00 92.69 89 ILE A N 1
ATOM 627 C CA . ILE A 1 89 ? -24.336 -3.397 46.554 1.00 92.69 89 ILE A CA 1
ATOM 628 C C . ILE A 1 89 ? -23.257 -2.470 45.985 1.00 92.69 89 ILE A C 1
ATOM 630 O O . ILE A 1 89 ? -22.949 -2.573 44.802 1.00 92.69 89 ILE A O 1
ATOM 634 N N . LEU A 1 90 ? -22.644 -1.627 46.823 1.00 93.56 90 LEU A N 1
ATOM 635 C CA . LEU A 1 90 ? -21.577 -0.714 46.394 1.00 93.56 90 LEU A CA 1
ATOM 636 C C . LEU A 1 90 ? -20.362 -1.468 45.841 1.00 93.56 90 LEU A C 1
ATOM 638 O O . LEU A 1 90 ? -19.818 -1.083 44.810 1.00 93.56 90 LEU A O 1
ATOM 642 N N . PHE A 1 91 ? -19.972 -2.575 46.480 1.00 93.75 91 PHE A N 1
ATOM 643 C CA . PHE A 1 91 ? -18.892 -3.432 45.991 1.00 93.75 91 PHE A CA 1
ATOM 644 C C . PHE A 1 91 ? -19.197 -4.014 44.603 1.00 93.75 91 PHE A C 1
ATOM 646 O O . PHE A 1 91 ? -18.346 -3.991 43.713 1.00 93.75 91 PHE A O 1
ATOM 653 N N . TRP A 1 92 ? -20.416 -4.522 44.397 1.00 93.69 92 TRP A N 1
ATOM 654 C CA . TRP A 1 92 ? -20.841 -5.026 43.091 1.00 93.69 92 TRP A CA 1
ATOM 655 C C . TRP A 1 92 ? -20.871 -3.925 42.034 1.00 93.69 92 TRP A C 1
ATOM 657 O O . TRP A 1 92 ? -20.426 -4.152 40.913 1.00 93.69 92 TRP A O 1
ATOM 667 N N . GLU A 1 93 ? -21.360 -2.739 42.381 1.00 94.12 93 GLU A N 1
ATOM 668 C CA . GLU A 1 93 ? -21.438 -1.595 41.475 1.00 94.12 93 GLU A CA 1
ATOM 669 C C . GLU A 1 93 ? -20.044 -1.103 41.054 1.00 94.12 93 GLU A C 1
ATOM 671 O O . GLU A 1 93 ? -19.785 -0.928 39.860 1.00 94.12 93 GLU A O 1
ATOM 676 N N . GLU A 1 94 ? -19.109 -0.977 42.003 1.00 94.50 94 GLU A N 1
ATOM 677 C CA . GLU A 1 94 ? -17.715 -0.627 41.717 1.00 94.50 94 GLU A CA 1
ATOM 678 C C . GLU A 1 94 ? -17.042 -1.685 40.832 1.00 94.50 94 GLU A C 1
ATOM 680 O O . GLU A 1 94 ? -16.373 -1.343 39.852 1.00 94.50 94 GLU A O 1
ATOM 685 N N . ASN A 1 95 ? -17.252 -2.970 41.128 1.00 94.31 95 ASN A N 1
ATOM 686 C CA . ASN A 1 95 ? -16.690 -4.059 40.338 1.00 94.31 95 ASN A CA 1
ATOM 687 C C . ASN A 1 95 ? -17.270 -4.099 38.913 1.00 94.31 95 ASN A C 1
ATOM 689 O O . ASN A 1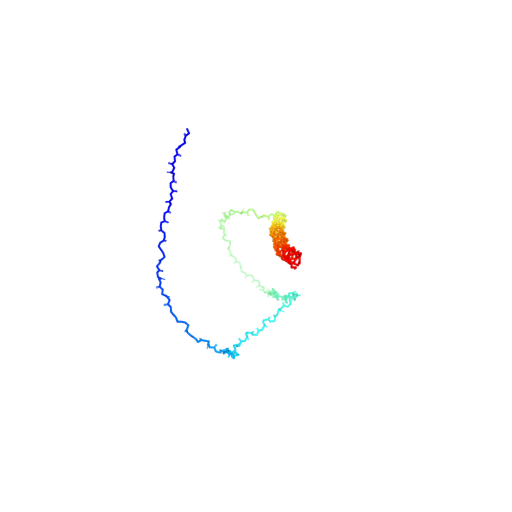 95 ? -16.528 -4.280 37.949 1.00 94.31 95 ASN A O 1
ATOM 693 N N . CYS A 1 96 ? -18.577 -3.875 38.754 1.00 90.19 96 CYS A N 1
ATOM 694 C CA . CYS A 1 96 ? -19.224 -3.779 37.446 1.00 90.19 96 CYS A CA 1
ATOM 695 C C . CYS A 1 96 ? -18.664 -2.616 36.623 1.00 90.19 96 CYS A C 1
ATOM 697 O O . CYS A 1 96 ? -18.366 -2.795 35.443 1.00 90.19 96 CYS A O 1
ATOM 699 N N . ASN A 1 97 ? -18.469 -1.449 37.241 1.00 93.69 97 ASN A N 1
ATOM 700 C CA . ASN A 1 97 ? -17.900 -0.286 36.567 1.00 93.69 97 ASN A CA 1
ATOM 701 C C . ASN A 1 97 ? -16.441 -0.541 36.159 1.00 93.69 97 ASN A C 1
ATOM 703 O O . ASN A 1 97 ? -16.070 -0.347 35.003 1.00 93.69 97 ASN A O 1
ATOM 707 N N . ARG A 1 98 ? -15.624 -1.084 37.068 1.00 92.69 98 ARG A N 1
ATOM 708 C CA . ARG A 1 98 ? -14.220 -1.413 36.785 1.00 92.69 98 ARG A CA 1
ATOM 709 C C . ARG A 1 98 ? -14.086 -2.474 35.695 1.00 92.69 98 ARG A C 1
ATOM 711 O O . ARG A 1 98 ? -13.263 -2.325 34.798 1.00 92.69 98 ARG A O 1
ATOM 718 N N . ASN A 1 99 ? -14.928 -3.504 35.718 1.00 92.69 99 ASN A N 1
ATOM 719 C CA . ASN A 1 99 ? -14.974 -4.508 34.660 1.00 92.69 99 ASN A CA 1
ATOM 720 C C . ASN A 1 99 ? -15.411 -3.899 33.317 1.00 92.69 99 ASN A C 1
ATOM 722 O O . ASN A 1 99 ? -14.782 -4.158 32.296 1.00 92.69 99 ASN A O 1
ATOM 726 N N . ALA A 1 100 ? -16.430 -3.035 33.310 1.00 91.31 100 ALA A N 1
ATOM 727 C CA . ALA A 1 100 ? -16.865 -2.339 32.100 1.00 91.31 100 ALA A CA 1
ATOM 728 C C . ALA A 1 100 ? -15.758 -1.443 31.520 1.00 91.31 100 ALA A C 1
ATOM 730 O O . ALA A 1 100 ? -15.541 -1.446 30.306 1.00 91.31 100 ALA A O 1
ATOM 731 N N . GLN A 1 101 ? -15.012 -0.731 32.370 1.00 92.75 101 GLN A N 1
ATOM 732 C CA . GLN A 1 101 ? -13.851 0.057 31.954 1.00 92.75 101 GLN A CA 1
ATOM 733 C C . GLN A 1 101 ? -12.724 -0.823 31.407 1.00 92.75 101 GLN A C 1
ATOM 735 O O . GLN A 1 101 ? -12.163 -0.498 30.365 1.00 92.75 101 GLN A O 1
ATOM 740 N N . ASN A 1 102 ? -12.429 -1.958 32.042 1.00 92.75 102 ASN A N 1
ATOM 741 C CA . ASN A 1 102 ? -11.405 -2.891 31.569 1.00 92.75 102 ASN A CA 1
ATOM 742 C C . ASN A 1 102 ? -11.762 -3.496 30.208 1.00 92.75 102 ASN A C 1
ATOM 744 O O . ASN A 1 102 ? -10.920 -3.527 29.316 1.00 92.75 102 ASN A O 1
ATOM 748 N N . VAL A 1 103 ? -13.011 -3.932 30.023 1.00 89.81 103 VAL A N 1
ATOM 749 C CA . VAL A 1 103 ? -13.492 -4.471 28.741 1.00 89.81 103 VAL A CA 1
ATOM 750 C C . VAL A 1 103 ? -13.473 -3.392 27.657 1.00 89.81 103 VAL A C 1
ATOM 752 O O . VAL A 1 103 ? -13.045 -3.659 26.536 1.00 89.81 103 VAL A O 1
ATOM 755 N N . SER A 1 104 ? -13.873 -2.162 27.992 1.00 90.50 104 SER A N 1
ATOM 756 C CA . SER A 1 104 ? -13.820 -1.029 27.059 1.00 90.50 104 SER A CA 1
ATOM 757 C C . SER A 1 104 ? -12.378 -0.679 26.681 1.00 90.50 104 SER A C 1
ATOM 759 O O . SER A 1 104 ? -12.083 -0.467 25.510 1.00 90.50 104 SER A O 1
ATOM 761 N N . SER A 1 105 ? -11.464 -0.681 27.653 1.00 91.81 105 SER A N 1
ATOM 762 C CA . SER A 1 105 ? -10.037 -0.422 27.444 1.00 91.81 105 SER A CA 1
ATOM 763 C C . SER A 1 105 ? -9.383 -1.502 26.578 1.00 91.81 105 SER A C 1
ATOM 765 O O . SER A 1 105 ? -8.710 -1.186 25.600 1.00 91.81 105 SER A O 1
ATOM 767 N N . ALA A 1 106 ? -9.652 -2.779 26.865 1.00 93.38 106 ALA A N 1
ATOM 768 C CA . ALA A 1 106 ? -9.147 -3.900 26.077 1.00 93.38 106 ALA A CA 1
ATOM 769 C C . ALA A 1 106 ? -9.648 -3.849 24.626 1.00 93.38 106 ALA A C 1
ATOM 771 O O . ALA A 1 106 ? -8.876 -4.081 23.698 1.00 93.38 106 ALA A O 1
ATOM 772 N N . ARG A 1 107 ? -10.919 -3.483 24.422 1.00 92.88 107 ARG A N 1
ATOM 773 C CA . ARG A 1 107 ? -11.498 -3.318 23.086 1.00 92.88 107 ARG A CA 1
ATOM 774 C C . ARG A 1 107 ? -10.849 -2.169 22.313 1.00 92.88 107 ARG A C 1
ATOM 776 O O . ARG A 1 107 ? -10.469 -2.357 21.165 1.00 92.88 107 ARG A O 1
ATOM 783 N N . LEU A 1 108 ? -10.650 -1.013 22.947 1.00 92.19 108 LEU A N 1
ATOM 784 C CA . LEU A 1 108 ? -9.949 0.114 22.321 1.00 92.19 108 LEU A CA 1
ATOM 785 C C . LEU A 1 108 ? -8.486 -0.221 21.989 1.00 92.19 108 LEU A C 1
ATOM 787 O O . LEU A 1 108 ? -7.944 0.255 20.992 1.00 92.19 108 LEU A O 1
ATOM 791 N N . GLN A 1 109 ? -7.831 -1.048 22.805 1.00 92.81 109 GLN A N 1
ATOM 792 C CA . GLN A 1 109 ? -6.464 -1.496 22.548 1.00 92.81 109 GLN A CA 1
ATOM 793 C C . GLN A 1 109 ? -6.379 -2.468 21.362 1.00 92.81 109 GLN A C 1
ATOM 795 O O . GLN A 1 109 ? -5.419 -2.396 20.586 1.00 92.81 109 GLN A O 1
ATOM 800 N N . ASP A 1 110 ? -7.370 -3.346 21.201 1.00 95.00 110 ASP A N 1
ATOM 801 C CA . ASP A 1 110 ? -7.486 -4.228 20.037 1.00 95.00 110 ASP A CA 1
ATOM 802 C C . ASP A 1 110 ? -7.722 -3.416 18.756 1.00 95.00 110 ASP A C 1
ATOM 804 O O . ASP A 1 110 ? -6.951 -3.535 17.804 1.00 95.00 110 ASP A O 1
ATOM 808 N N . GLU A 1 111 ? -8.667 -2.472 18.788 1.00 95.50 111 GLU A N 1
ATOM 809 C CA . GLU A 1 111 ? -8.939 -1.550 17.676 1.00 95.50 111 GLU A CA 1
ATOM 810 C C . GLU A 1 111 ? -7.697 -0.708 17.313 1.00 95.50 111 GLU A C 1
ATOM 812 O O . GLU A 1 111 ? -7.368 -0.539 16.139 1.00 95.50 111 GLU A O 1
ATOM 817 N N . CYS A 1 112 ? -6.927 -0.233 18.299 1.00 94.38 112 CYS A N 1
ATOM 818 C CA . CYS A 1 112 ? -5.676 0.496 18.054 1.00 94.38 112 CYS A CA 1
ATOM 819 C C . CYS A 1 112 ? -4.595 -0.397 17.417 1.00 94.38 112 CYS A C 1
ATOM 821 O O . CYS A 1 112 ? -3.847 0.035 16.535 1.00 94.38 112 CYS A O 1
ATOM 823 N N . SER A 1 113 ? -4.506 -1.651 17.856 1.00 95.06 113 SER A N 1
ATOM 824 C CA . SER A 1 113 ? -3.592 -2.650 17.293 1.00 95.06 113 SER A CA 1
ATOM 825 C C . SER A 1 113 ? -3.956 -3.006 15.852 1.00 95.06 113 SER A C 1
ATOM 827 O O . SER A 1 113 ? -3.072 -3.155 15.005 1.00 95.06 113 SER A O 1
ATOM 829 N N . GLU A 1 114 ? -5.249 -3.124 15.562 1.00 96.19 114 GLU A N 1
ATOM 830 C CA . GLU A 1 114 ? -5.769 -3.371 14.223 1.00 96.19 114 GLU A CA 1
ATOM 831 C C . GLU A 1 114 ? -5.521 -2.175 13.298 1.00 96.19 114 GLU A C 1
ATOM 833 O O . GLU A 1 114 ? -4.968 -2.346 12.210 1.00 96.19 114 GLU A O 1
ATOM 838 N N . LEU A 1 115 ? -5.792 -0.951 13.761 1.00 96.56 115 LEU A N 1
ATOM 839 C CA . LEU A 1 115 ? -5.476 0.273 13.022 1.00 96.56 115 LEU A CA 1
ATOM 840 C C . LEU A 1 115 ? -3.989 0.353 12.662 1.00 96.56 115 LEU A C 1
ATOM 842 O O . LEU A 1 115 ? -3.655 0.605 11.510 1.00 96.56 115 LEU A O 1
ATOM 846 N N . LYS A 1 116 ? -3.082 0.036 13.591 1.00 97.44 116 LYS A N 1
ATOM 847 C CA . LYS A 1 116 ? -1.639 -0.010 13.292 1.00 97.44 116 LYS A CA 1
ATOM 848 C C . LYS A 1 116 ? -1.288 -1.054 12.232 1.00 97.44 116 LYS A C 1
ATOM 850 O O . LYS A 1 116 ? -0.476 -0.779 11.352 1.00 97.44 116 LYS A O 1
ATOM 855 N N . ARG A 1 117 ? -1.898 -2.244 12.289 1.00 97.38 117 ARG A N 1
ATOM 856 C CA . ARG A 1 117 ? -1.701 -3.292 11.271 1.00 97.38 117 ARG A CA 1
ATOM 857 C C . ARG A 1 117 ? -2.187 -2.837 9.896 1.00 97.38 117 ARG A C 1
ATOM 859 O O . ARG A 1 117 ? -1.473 -3.012 8.911 1.00 97.38 117 ARG A O 1
ATOM 866 N N . THR A 1 118 ? -3.371 -2.233 9.827 1.00 97.25 118 THR A N 1
ATOM 867 C CA . THR A 1 118 ? -3.928 -1.722 8.565 1.00 97.25 118 THR A CA 1
ATOM 868 C C . THR A 1 118 ? -3.106 -0.559 8.008 1.00 97.25 118 THR A C 1
ATOM 870 O O . THR A 1 118 ? -2.814 -0.555 6.815 1.00 97.25 118 THR A O 1
ATOM 873 N N . GLN A 1 119 ? -2.633 0.355 8.861 1.00 97.88 119 GLN A N 1
ATOM 874 C CA . GLN A 1 119 ? -1.733 1.439 8.468 1.00 97.88 119 GLN A CA 1
ATOM 875 C C . GLN A 1 119 ? -0.429 0.893 7.875 1.00 97.88 119 GLN A C 1
ATOM 877 O O . GLN A 1 119 ? -0.061 1.264 6.763 1.00 97.88 119 GLN A O 1
ATOM 882 N N . ALA A 1 120 ? 0.241 -0.032 8.567 1.00 97.81 120 ALA A N 1
ATOM 883 C CA . ALA A 1 120 ? 1.479 -0.633 8.072 1.00 97.81 120 ALA A CA 1
ATOM 884 C C . ALA A 1 120 ? 1.268 -1.370 6.735 1.00 97.81 120 ALA A C 1
ATOM 886 O O . ALA A 1 120 ? 2.114 -1.325 5.841 1.00 97.81 120 ALA A O 1
ATOM 887 N N . SER A 1 121 ? 0.116 -2.028 6.568 1.00 97.31 121 SER A N 1
ATOM 888 C CA . SER A 1 121 ? -0.256 -2.664 5.302 1.00 97.31 121 SER A CA 1
ATOM 889 C C . SER A 1 121 ? -0.471 -1.646 4.179 1.00 97.31 121 SER A C 1
ATOM 891 O O . SER A 1 121 ? -0.051 -1.896 3.049 1.00 97.31 121 SER A O 1
ATOM 893 N N . LEU A 1 122 ? -1.112 -0.512 4.471 1.00 97.88 122 LEU A N 1
ATOM 894 C CA . LEU A 1 122 ? -1.322 0.570 3.510 1.00 97.88 122 LEU A CA 1
ATOM 895 C C . LEU A 1 122 ? 0.017 1.164 3.058 1.00 97.88 122 LEU A C 1
ATOM 897 O O . LEU A 1 122 ? 0.252 1.305 1.861 1.00 97.88 122 LEU A O 1
ATOM 901 N N . GLU A 1 123 ? 0.918 1.453 3.998 1.00 97.62 123 GLU A N 1
ATOM 902 C CA . GLU A 1 123 ? 2.260 1.965 3.699 1.00 97.62 123 GLU A CA 1
ATOM 903 C C . GLU A 1 123 ? 3.048 0.987 2.818 1.00 97.62 123 GLU A C 1
ATOM 905 O O . GLU A 1 123 ? 3.655 1.390 1.824 1.00 97.62 123 GLU A O 1
ATOM 910 N N . LYS A 1 124 ? 2.970 -0.317 3.110 1.00 98.00 124 LYS A N 1
ATOM 911 C CA . LYS A 1 124 ? 3.587 -1.352 2.273 1.00 98.00 124 LYS A CA 1
ATOM 912 C C . LYS A 1 124 ? 2.989 -1.391 0.864 1.00 98.00 124 LYS A C 1
ATOM 914 O O . LYS A 1 124 ? 3.732 -1.529 -0.106 1.00 98.00 124 LYS A O 1
ATOM 919 N N . ALA A 1 125 ? 1.670 -1.262 0.734 1.00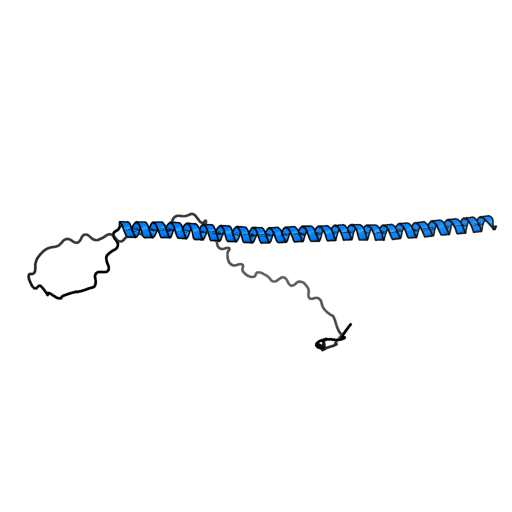 97.25 125 ALA A N 1
ATOM 920 C CA . ALA A 1 125 ? 1.002 -1.230 -0.565 1.00 97.25 125 ALA A CA 1
ATOM 921 C C . ALA A 1 125 ? 1.403 0.007 -1.386 1.00 97.25 125 ALA A C 1
ATOM 923 O O . ALA A 1 125 ? 1.663 -0.108 -2.584 1.00 97.25 125 ALA A O 1
ATOM 924 N N . LEU A 1 126 ? 1.518 1.173 -0.743 1.00 97.38 126 LEU A N 1
ATOM 925 C CA . LEU A 1 126 ? 2.003 2.397 -1.382 1.00 97.38 126 LEU A CA 1
ATOM 926 C C . LEU A 1 126 ? 3.455 2.257 -1.849 1.00 97.38 126 LEU A C 1
ATOM 928 O O . LEU A 1 126 ? 3.776 2.649 -2.969 1.00 97.38 126 LEU A O 1
ATOM 932 N N . ASN A 1 127 ? 4.318 1.657 -1.029 1.00 97.81 127 ASN A N 1
ATOM 933 C CA . ASN A 1 127 ? 5.710 1.411 -1.396 1.00 97.81 127 ASN A CA 1
ATOM 934 C C . ASN A 1 127 ? 5.828 0.470 -2.608 1.00 97.81 127 ASN A C 1
ATOM 936 O O . ASN A 1 127 ? 6.546 0.779 -3.556 1.00 97.81 127 ASN A O 1
ATOM 940 N N . LEU A 1 128 ? 5.065 -0.628 -2.623 1.00 97.00 128 LEU A N 1
ATOM 941 C CA . LEU A 1 128 ? 5.018 -1.544 -3.767 1.00 97.00 128 LEU A CA 1
ATOM 942 C C . LEU A 1 128 ? 4.518 -0.858 -5.042 1.00 97.00 128 LEU A C 1
ATOM 944 O O . LEU A 1 128 ? 5.065 -1.098 -6.114 1.00 97.00 128 LEU A O 1
ATOM 948 N N . ASN A 1 129 ? 3.515 0.016 -4.935 1.00 96.88 129 ASN A N 1
ATOM 949 C CA . ASN A 1 129 ? 3.037 0.799 -6.073 1.00 96.88 129 ASN A CA 1
ATOM 950 C C . ASN A 1 129 ? 4.142 1.721 -6.616 1.00 96.88 129 ASN A C 1
ATOM 952 O O . ASN A 1 129 ? 4.380 1.744 -7.819 1.00 96.88 129 ASN A O 1
ATOM 956 N N . ALA A 1 130 ? 4.880 2.410 -5.741 1.00 97.00 130 ALA A N 1
ATOM 957 C CA . ALA A 1 130 ? 6.000 3.251 -6.160 1.00 97.00 130 ALA A CA 1
ATOM 958 C C . ALA A 1 130 ? 7.084 2.453 -6.907 1.00 97.00 130 ALA A C 1
ATOM 960 O O . ALA A 1 130 ? 7.546 2.893 -7.959 1.00 97.00 130 ALA A O 1
ATOM 961 N N . ILE A 1 131 ? 7.435 1.260 -6.411 1.00 96.69 131 ILE A N 1
ATOM 962 C CA . ILE A 1 131 ? 8.384 0.355 -7.081 1.00 96.69 131 ILE A CA 1
ATOM 963 C C . ILE A 1 131 ? 7.851 -0.067 -8.452 1.00 96.69 131 ILE A C 1
ATOM 965 O O . ILE A 1 131 ? 8.577 -0.006 -9.439 1.00 96.69 131 ILE A O 1
ATOM 969 N N . TYR A 1 132 ? 6.578 -0.453 -8.532 1.00 96.00 132 TYR A N 1
ATOM 970 C CA . TYR A 1 132 ? 5.956 -0.847 -9.792 1.00 96.00 132 TYR A CA 1
ATOM 971 C C . TYR A 1 132 ? 5.986 0.286 -10.827 1.00 96.00 132 TYR A C 1
ATOM 973 O O . TYR A 1 132 ? 6.354 0.065 -11.979 1.00 96.00 132 TYR A O 1
ATOM 981 N N . GLN A 1 1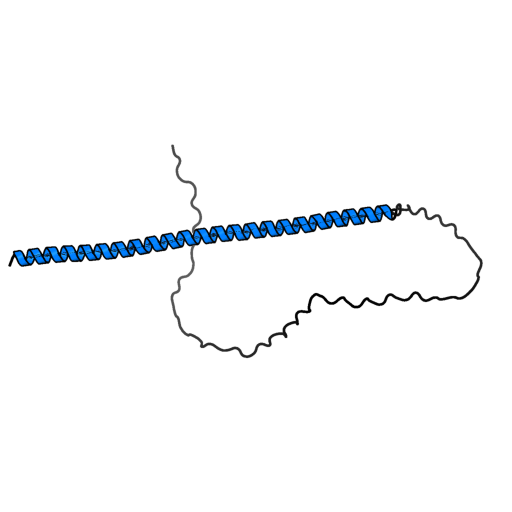33 ? 5.667 1.516 -10.419 1.00 95.69 133 GLN A N 1
ATOM 982 C CA . GLN A 1 133 ? 5.733 2.678 -11.308 1.00 95.69 133 GLN A CA 1
ATOM 983 C C . GLN A 1 133 ? 7.162 2.979 -11.762 1.00 95.69 133 GLN A C 1
ATOM 985 O O . GLN A 1 133 ? 7.385 3.298 -12.930 1.00 95.69 133 GLN A O 1
ATOM 990 N N . GLN A 1 134 ? 8.138 2.839 -10.862 1.00 95.31 134 GLN A N 1
ATOM 991 C CA . GLN A 1 134 ? 9.546 2.968 -11.216 1.00 95.31 134 GLN A CA 1
ATOM 992 C C . GLN A 1 134 ? 9.950 1.920 -12.258 1.00 95.31 134 GLN A C 1
ATOM 994 O O . GLN A 1 134 ? 10.593 2.264 -13.245 1.00 95.31 134 GLN A O 1
ATOM 999 N N . GLU A 1 135 ? 9.543 0.662 -12.080 1.00 94.88 135 GLU A N 1
ATOM 1000 C CA . GLU A 1 135 ? 9.851 -0.411 -13.024 1.00 94.88 135 GLU A CA 1
ATOM 1001 C C . GLU A 1 135 ? 9.200 -0.173 -14.392 1.00 94.88 135 GLU A C 1
ATOM 1003 O O . GLU A 1 135 ? 9.847 -0.374 -15.419 1.00 94.88 135 GLU A O 1
ATOM 1008 N N . LEU A 1 136 ? 7.954 0.311 -14.431 1.00 93.94 136 LEU A N 1
ATOM 1009 C CA . LEU A 1 136 ? 7.302 0.701 -15.682 1.00 93.94 136 LEU A CA 1
ATOM 1010 C C . LEU A 1 136 ? 8.069 1.817 -16.400 1.00 93.94 136 LEU A C 1
ATOM 1012 O O . LEU A 1 136 ? 8.301 1.718 -17.606 1.00 93.94 136 LEU A O 1
ATOM 1016 N N . ALA A 1 137 ? 8.508 2.844 -15.671 1.00 93.00 137 ALA A N 1
ATOM 1017 C CA . ALA A 1 137 ? 9.315 3.920 -16.239 1.00 93.00 137 ALA A CA 1
ATOM 1018 C C . ALA A 1 137 ? 10.673 3.407 -16.751 1.00 93.00 137 ALA A C 1
ATOM 1020 O O . ALA A 1 137 ? 11.096 3.769 -17.847 1.00 93.00 137 ALA A O 1
ATOM 1021 N N . SER A 1 138 ? 11.335 2.517 -16.004 1.00 92.75 138 SER A N 1
ATOM 1022 C CA . SER A 1 138 ? 12.595 1.897 -16.429 1.00 92.75 138 SER A CA 1
ATOM 1023 C C . SER A 1 138 ? 12.422 1.034 -17.678 1.00 92.75 138 SER A C 1
ATOM 1025 O O . SER A 1 138 ? 13.215 1.147 -18.607 1.00 92.75 138 SER A O 1
ATOM 1027 N N . ARG A 1 139 ? 11.367 0.214 -17.746 1.00 89.31 139 ARG A N 1
ATOM 1028 C CA . ARG A 1 139 ? 11.058 -0.604 -18.929 1.00 89.31 139 ARG A CA 1
ATOM 1029 C C . ARG A 1 139 ? 10.770 0.262 -20.151 1.00 89.31 139 ARG A C 1
ATOM 1031 O O . ARG A 1 139 ? 11.296 -0.015 -21.221 1.00 89.31 139 ARG A O 1
ATOM 1038 N N . SER A 1 140 ? 9.991 1.330 -19.977 1.00 88.69 140 SER A N 1
ATOM 1039 C CA . SER A 1 140 ? 9.724 2.290 -21.050 1.00 88.69 140 SER A CA 1
ATOM 1040 C C . SER A 1 140 ? 11.002 2.968 -21.544 1.00 88.69 140 SER A C 1
ATOM 1042 O O . SER A 1 140 ? 11.155 3.157 -22.744 1.00 88.69 140 SER A O 1
ATOM 1044 N N . SER A 1 141 ? 11.920 3.321 -20.641 1.00 86.50 141 SER A N 1
ATOM 1045 C CA . SER A 1 141 ? 13.200 3.932 -21.011 1.00 86.50 141 SER A CA 1
ATOM 1046 C C . SER A 1 141 ? 14.089 2.979 -21.807 1.00 86.50 141 SER A C 1
ATOM 1048 O O . SER A 1 141 ? 14.759 3.418 -22.733 1.00 86.50 141 SER A O 1
ATOM 1050 N N . VAL A 1 142 ? 14.108 1.692 -21.451 1.00 86.25 142 VAL A N 1
ATOM 1051 C CA . VAL A 1 142 ? 14.887 0.679 -22.175 1.00 86.25 142 VAL A CA 1
ATOM 1052 C C . VAL A 1 142 ? 14.316 0.441 -23.574 1.00 86.25 142 VAL A C 1
ATOM 1054 O O . VAL A 1 142 ? 15.084 0.330 -24.525 1.00 86.25 142 VAL A O 1
ATOM 1057 N N . GLU A 1 143 ? 12.988 0.401 -23.726 1.00 81.44 143 GLU A N 1
ATOM 1058 C CA . GLU A 1 143 ? 12.387 0.262 -25.061 1.00 81.44 143 GLU A CA 1
ATOM 1059 C C . GLU A 1 143 ? 12.645 1.510 -25.918 1.00 81.44 143 GLU A C 1
ATOM 1061 O O . GLU A 1 143 ? 12.998 1.384 -27.085 1.00 81.44 143 GLU A O 1
ATOM 1066 N N . GLN A 1 144 ? 12.582 2.708 -25.326 1.00 88.50 144 GLN A N 1
ATOM 1067 C CA . GLN A 1 144 ? 12.913 3.949 -26.031 1.00 88.50 144 GLN A CA 1
ATOM 1068 C C . GLN A 1 144 ? 14.369 3.974 -26.524 1.00 88.50 144 GLN A C 1
ATOM 1070 O O . GLN A 1 144 ? 14.626 4.426 -27.636 1.00 88.50 144 GLN A O 1
ATOM 1075 N N . ASP A 1 145 ? 15.320 3.493 -25.721 1.00 88.94 145 ASP A N 1
ATOM 1076 C CA . ASP A 1 145 ? 16.737 3.423 -26.108 1.00 88.94 145 ASP A CA 1
ATOM 1077 C C . ASP A 1 145 ? 16.954 2.462 -27.290 1.00 88.94 145 ASP A C 1
ATOM 1079 O O . ASP A 1 145 ? 17.717 2.724 -28.220 1.00 88.94 145 ASP A O 1
ATOM 1083 N N . LYS A 1 146 ? 16.205 1.359 -27.313 1.00 88.62 146 LYS A N 1
ATOM 1084 C CA . LYS A 1 146 ? 16.214 0.416 -28.431 1.00 88.62 146 LYS A CA 1
ATOM 1085 C C . LYS A 1 146 ? 15.620 1.020 -29.710 1.00 88.62 146 LYS A C 1
ATOM 1087 O O . LYS A 1 146 ? 16.182 0.825 -30.786 1.00 88.62 146 LYS A O 1
ATOM 1092 N N . ASP A 1 147 ? 14.527 1.769 -29.605 1.00 92.12 147 ASP A N 1
ATOM 1093 C CA . ASP A 1 147 ? 13.940 2.464 -30.757 1.00 92.12 147 ASP A CA 1
ATOM 1094 C C . ASP A 1 147 ? 14.877 3.561 -31.292 1.00 92.12 147 ASP A C 1
ATOM 1096 O O . ASP A 1 147 ? 15.042 3.713 -32.503 1.00 92.12 147 ASP A O 1
ATOM 1100 N N . GLU A 1 148 ? 15.547 4.293 -30.398 1.00 92.94 148 GLU A N 1
ATOM 1101 C CA . GLU A 1 148 ? 16.523 5.326 -30.756 1.00 92.94 148 GLU A CA 1
ATOM 1102 C C . GLU A 1 148 ? 17.763 4.728 -31.434 1.00 92.94 148 GLU A C 1
ATOM 1104 O O . GLU A 1 148 ? 18.199 5.216 -32.477 1.00 92.94 148 GLU A O 1
ATOM 1109 N N . THR A 1 149 ? 18.308 3.630 -30.903 1.00 93.56 149 THR A N 1
ATOM 1110 C CA . THR A 1 149 ? 19.444 2.935 -31.533 1.00 93.56 149 THR A CA 1
ATOM 1111 C C . THR A 1 149 ? 19.076 2.354 -32.894 1.00 93.56 149 THR A C 1
ATOM 1113 O O . THR A 1 149 ? 19.872 2.449 -33.828 1.00 93.56 149 THR A O 1
ATOM 1116 N N . HIS A 1 150 ? 17.865 1.813 -33.052 1.00 94.44 150 HIS A N 1
ATOM 1117 C CA . HIS A 1 150 ? 17.372 1.366 -34.353 1.00 94.44 150 HIS A CA 1
ATOM 1118 C C . HIS A 1 150 ? 17.318 2.523 -35.357 1.00 94.44 150 HIS A C 1
ATOM 1120 O O . HIS A 1 150 ? 17.837 2.404 -36.467 1.00 94.44 150 HIS A O 1
ATOM 1126 N N . ARG A 1 151 ? 16.761 3.667 -34.945 1.00 94.19 151 ARG A N 1
ATOM 1127 C CA . ARG A 1 151 ? 16.683 4.869 -35.779 1.00 94.19 151 ARG A CA 1
ATOM 1128 C C . ARG A 1 151 ? 18.061 5.382 -36.196 1.00 94.19 151 ARG A C 1
ATOM 1130 O O . ARG A 1 151 ? 18.261 5.706 -37.360 1.00 94.19 151 ARG A O 1
ATOM 1137 N N . GLN A 1 152 ? 19.026 5.407 -35.276 1.00 95.19 152 GLN A N 1
ATOM 1138 C CA . GLN A 1 152 ? 20.402 5.807 -35.589 1.00 95.19 152 GLN A CA 1
ATOM 1139 C C . GLN A 1 152 ? 21.051 4.877 -36.615 1.00 95.19 152 GLN A C 1
ATOM 1141 O O . GLN A 1 152 ? 21.735 5.348 -37.522 1.00 95.19 152 GLN A O 1
ATOM 1146 N N . VAL A 1 153 ? 20.824 3.566 -36.506 1.00 96.44 153 VAL A N 1
ATOM 1147 C CA . VAL A 1 153 ? 21.333 2.597 -37.485 1.00 96.44 153 VAL A CA 1
ATOM 1148 C C . VAL A 1 153 ? 20.720 2.835 -38.865 1.00 96.44 153 VAL A C 1
ATOM 1150 O O . VAL A 1 153 ? 21.449 2.813 -39.856 1.00 96.44 153 VAL A O 1
ATOM 1153 N N . GLU A 1 154 ? 19.413 3.094 -38.947 1.00 96.44 154 GLU A N 1
ATOM 1154 C CA . GLU A 1 154 ? 18.747 3.425 -40.213 1.00 96.44 154 GLU A CA 1
ATOM 1155 C C . GLU A 1 154 ? 19.289 4.722 -40.827 1.00 96.44 154 GLU A C 1
ATOM 1157 O O . GLU A 1 154 ? 19.581 4.754 -42.025 1.00 96.44 154 GLU A O 1
ATOM 1162 N N . ASP A 1 155 ? 19.488 5.762 -40.016 1.00 97.06 155 ASP A N 1
ATOM 1163 C CA . ASP A 1 155 ? 20.034 7.043 -40.467 1.00 97.06 155 ASP A CA 1
ATOM 1164 C C . ASP A 1 155 ? 21.475 6.897 -40.990 1.00 97.06 155 ASP A C 1
ATOM 1166 O O . ASP A 1 155 ? 21.817 7.453 -42.037 1.00 97.06 155 ASP A O 1
ATOM 1170 N N . GLU A 1 156 ? 22.333 6.135 -40.305 1.00 96.62 156 GLU A N 1
ATOM 1171 C CA . GLU A 1 156 ? 23.702 5.859 -40.767 1.00 96.62 156 GLU A CA 1
ATOM 1172 C C . GLU A 1 156 ? 23.718 5.015 -42.047 1.00 96.62 156 GLU A C 1
ATOM 1174 O O . GLU A 1 156 ? 24.482 5.296 -42.976 1.00 96.62 156 GLU A O 1
ATOM 1179 N N . LEU A 1 157 ? 22.835 4.018 -42.143 1.00 96.75 157 LEU A N 1
ATOM 1180 C CA . LEU A 1 157 ? 22.678 3.219 -43.354 1.00 96.75 157 LEU A CA 1
ATOM 1181 C C . LEU A 1 157 ? 22.236 4.097 -44.537 1.00 96.75 157 LEU A C 1
ATOM 1183 O O . LEU A 1 157 ? 22.780 3.968 -45.634 1.00 96.75 157 LEU A O 1
ATOM 1187 N N . ALA A 1 158 ? 21.290 5.014 -44.320 1.00 96.31 158 ALA A N 1
ATOM 1188 C CA . ALA A 1 158 ? 20.818 5.947 -45.339 1.00 96.31 158 ALA A CA 1
ATOM 1189 C C . ALA A 1 158 ? 21.932 6.898 -45.812 1.00 96.31 158 ALA A C 1
ATOM 1191 O O . ALA A 1 158 ? 22.078 7.118 -47.017 1.00 96.31 158 ALA A O 1
ATOM 1192 N N . LYS A 1 159 ? 22.762 7.410 -44.892 1.00 97.00 159 LYS A N 1
ATOM 1193 C CA . LYS A 1 159 ? 23.939 8.231 -45.233 1.00 97.00 159 LYS A CA 1
ATOM 1194 C C . LYS A 1 159 ? 24.937 7.457 -46.091 1.00 97.00 159 LYS A C 1
ATOM 1196 O O . LYS A 1 159 ? 25.394 7.976 -47.108 1.00 97.00 159 LYS A O 1
ATOM 1201 N N . LEU A 1 160 ? 25.257 6.219 -45.709 1.00 96.94 160 LEU A N 1
ATOM 1202 C CA . LEU A 1 160 ? 26.172 5.359 -46.465 1.00 96.94 160 LEU A CA 1
ATOM 1203 C C . LEU A 1 160 ? 25.650 5.064 -47.874 1.00 96.94 160 LEU A C 1
ATOM 1205 O O . LEU A 1 160 ? 26.415 5.135 -48.834 1.00 96.94 160 LEU A O 1
ATOM 1209 N N . TRP A 1 161 ? 24.353 4.782 -48.010 1.00 96.81 161 TRP A N 1
ATOM 1210 C CA . TRP A 1 161 ? 23.727 4.586 -49.317 1.00 96.81 161 TRP A CA 1
ATOM 1211 C C . TRP A 1 161 ? 23.779 5.838 -50.191 1.00 96.81 161 TRP A C 1
ATOM 1213 O O . TRP A 1 161 ? 24.086 5.722 -51.375 1.00 96.81 161 TRP A O 1
ATOM 1223 N N . GLY A 1 162 ? 23.532 7.022 -49.624 1.00 96.44 162 GLY A N 1
ATOM 1224 C CA . GLY A 1 162 ? 23.664 8.288 -50.350 1.00 96.44 162 GLY A CA 1
ATOM 1225 C C . GLY A 1 162 ? 25.080 8.498 -50.890 1.00 96.44 162 GLY A C 1
ATOM 1226 O O . GLY A 1 162 ? 25.258 8.711 -52.085 1.00 96.44 162 GLY A O 1
ATOM 1227 N N . LEU A 1 163 ? 26.093 8.317 -50.036 1.00 96.19 163 LEU A N 1
ATOM 1228 C CA . LEU A 1 163 ? 27.502 8.429 -50.433 1.00 96.19 163 LEU A CA 1
ATOM 1229 C C . LEU A 1 163 ? 27.902 7.413 -51.509 1.00 96.19 163 LEU A C 1
ATOM 1231 O O . LEU A 1 163 ? 28.704 7.726 -52.384 1.00 96.19 163 LEU A O 1
ATOM 1235 N N . PHE A 1 164 ? 27.368 6.192 -51.441 1.00 96.06 164 PHE A N 1
ATOM 1236 C CA . PHE A 1 164 ? 27.625 5.168 -52.448 1.00 96.06 164 PHE A CA 1
ATOM 1237 C C . PHE A 1 164 ? 27.044 5.550 -53.814 1.00 96.06 164 PHE A C 1
ATOM 1239 O O . PHE A 1 164 ? 27.702 5.349 -54.831 1.00 96.06 164 PHE A O 1
ATOM 1246 N N . ILE A 1 165 ? 25.833 6.114 -53.839 1.00 96.56 165 ILE A N 1
ATOM 1247 C CA . ILE A 1 165 ? 25.192 6.581 -55.073 1.00 96.56 165 ILE A CA 1
ATOM 1248 C C . ILE A 1 165 ? 25.965 7.758 -55.674 1.00 96.56 165 ILE A C 1
ATOM 1250 O O . ILE A 1 165 ? 26.198 7.758 -56.875 1.00 96.56 165 ILE A O 1
ATOM 1254 N N . ASP A 1 166 ? 26.407 8.714 -54.854 1.00 94.31 166 ASP A N 1
ATOM 1255 C CA . ASP A 1 166 ? 27.171 9.881 -55.320 1.00 94.31 166 ASP A CA 1
ATOM 1256 C C . ASP A 1 166 ? 28.560 9.519 -55.887 1.00 94.31 166 ASP A C 1
ATOM 1258 O O . ASP A 1 166 ? 29.169 10.319 -56.601 1.00 94.31 166 ASP A O 1
ATOM 1262 N N . LEU A 1 167 ? 29.084 8.332 -55.558 1.00 93.81 167 LEU A N 1
ATOM 1263 C CA . LEU A 1 167 ? 30.383 7.838 -56.026 1.00 93.81 167 LEU A CA 1
ATOM 1264 C C . LEU A 1 167 ? 30.312 7.091 -57.375 1.00 93.81 167 LEU A C 1
ATOM 1266 O O . LEU A 1 167 ? 31.350 6.918 -58.018 1.00 93.81 167 LEU A O 1
ATOM 1270 N N . MET A 1 168 ? 29.127 6.623 -57.775 1.00 87.81 168 MET A N 1
ATOM 1271 C CA . MET A 1 168 ? 28.880 5.854 -59.006 1.00 87.81 168 MET A CA 1
ATOM 1272 C C . MET A 1 168 ? 28.610 6.760 -60.209 1.00 87.81 168 MET A C 1
ATOM 1274 O O . MET A 1 168 ? 29.116 6.418 -61.303 1.00 87.81 168 MET A O 1
#

Foldseek 3Di:
DDDDDDDDDDDDDDDDDDDDDDDDDDDDDDDPDDDDDPPPPPDPPDDDDPDDDDDDDDDDDDDDDDDDDDDPDDDPPVPPPDPDPVNVVVVVVVVVVVVVVVVVVVVVVVVVVVVVVVVVVVVVVVVVVVVVVVVVVVVVVVVVVVVVVVVVVVVVVVVVVVVVVVVD

Secondary structure (DSSP, 8-state):
------------PPP---------PPP--------PPP------TTPPPPPPPPP--------------------------PPPHHHHHHHHHHHHHHHHHHHHHHHHHHHHHHHHHHHHHHHHHHHHHHHHHHHHHHHHHHHHHHHHHHHHHHHHHHHHHHHHHHH-

Radius of gyration: 44.83 Å; chains: 1; bounding box: 92×51×137 Å

pLDDT: mean 71.22, std 23.67, range [32.72, 98.0]

Organism: NCBI:txid422564

Sequence (168 aa):
MASASGVRSEENVPPGGALDTAPLTPAPTEPAAASRPPLCAIQPHGQPRPLQAMPKKGFGVKKAASKGKKPTTGESSAEVPRPKVRDAILFWEENCNRNAQNVSSARLQDECSELKRTQASLEKALNLNAIYQQELASRSSVEQDKDETHRQVEDELAKLWGLFIDLM